Protein AF-A0A8J5TC52-F1 (afdb_monomer_lite)

pLDDT: mean 70.0, std 14.77, range [34.81, 86.19]

Radius of gyration: 17.08 Å; chains: 1; bounding box: 71×40×28 Å

Organism: Zizania palustris (NCBI:txid103762)

Secondary structure (DSSP, 8-state):
-------------EEEEEEEEEEESSEEEEEEEEEEEEEESSEEEEEESSEEEEEESSEEEEEESSEEEEEESSEEEEEE--------------

Structure (mmCIF, N/CA/C/O backbone):
data_AF-A0A8J5TC52-F1
#
_entry.id   AF-A0A8J5TC52-F1
#
loop_
_atom_site.group_PDB
_atom_site.id
_atom_site.type_symbol
_atom_site.label_atom_id
_atom_site.label_alt_id
_atom_site.label_comp_id
_atom_site.label_asym_id
_atom_site.label_entity_id
_atom_site.label_seq_id
_atom_site.pdbx_PDB_ins_code
_atom_site.Cartn_x
_atom_site.Cartn_y
_atom_site.Cartn_z
_atom_site.occupancy
_atom_site.B_iso_or_equiv
_atom_site.auth_seq_id
_atom_site.auth_comp_id
_atom_site.auth_asym_id
_atom_site.auth_atom_id
_atom_site.pdbx_PDB_model_num
ATOM 1 N N . MET A 1 1 ? 38.841 -19.847 -8.951 1.00 40.88 1 MET A N 1
ATOM 2 C CA . MET A 1 1 ? 37.380 -20.070 -8.915 1.00 40.88 1 MET A CA 1
ATOM 3 C C . MET A 1 1 ? 36.761 -18.849 -8.250 1.00 40.88 1 MET A C 1
ATOM 5 O O . MET A 1 1 ? 37.079 -18.590 -7.099 1.00 40.88 1 MET A O 1
ATOM 9 N N . LYS A 1 2 ? 36.026 -18.012 -8.992 1.00 40.66 2 LYS A N 1
ATOM 10 C CA . LYS A 1 2 ? 35.382 -16.814 -8.431 1.00 40.66 2 LYS A CA 1
ATOM 11 C C . LYS A 1 2 ? 34.206 -17.280 -7.580 1.00 40.66 2 LYS A C 1
ATOM 13 O O . LYS A 1 2 ? 33.211 -17.743 -8.126 1.00 40.66 2 LYS A O 1
ATOM 18 N N . THR A 1 3 ? 34.334 -17.192 -6.264 1.00 40.56 3 THR A N 1
ATOM 19 C CA . THR A 1 3 ? 33.192 -17.304 -5.360 1.00 40.56 3 THR A CA 1
ATOM 20 C C . THR A 1 3 ? 32.337 -16.062 -5.576 1.00 40.56 3 THR A C 1
ATOM 22 O O . THR A 1 3 ? 32.713 -14.960 -5.176 1.00 40.56 3 THR A O 1
ATOM 25 N N . LEU A 1 4 ? 31.229 -16.218 -6.295 1.00 43.50 4 LEU A N 1
ATOM 26 C CA . LEU A 1 4 ? 30.183 -15.209 -6.350 1.00 43.50 4 LEU A CA 1
ATOM 27 C C . LEU A 1 4 ? 29.552 -15.158 -4.959 1.00 43.50 4 LEU A C 1
ATOM 29 O O . LEU A 1 4 ? 28.752 -16.019 -4.603 1.00 43.50 4 LEU A O 1
ATOM 33 N N . SER A 1 5 ? 29.964 -14.186 -4.150 1.00 44.31 5 SER A N 1
ATOM 34 C CA . SER A 1 5 ? 29.241 -13.847 -2.929 1.00 44.31 5 SER A CA 1
ATOM 35 C C . SER A 1 5 ? 27.805 -13.488 -3.319 1.00 44.31 5 SER A C 1
ATOM 37 O O . SER A 1 5 ? 27.631 -12.690 -4.249 1.00 44.31 5 SER A O 1
ATOM 39 N N . PRO A 1 6 ? 26.769 -14.015 -2.646 1.00 43.09 6 PRO A N 1
ATOM 40 C CA . PRO A 1 6 ? 25.440 -13.461 -2.810 1.00 43.09 6 PRO A CA 1
ATOM 41 C C . PRO A 1 6 ? 25.523 -12.009 -2.333 1.00 43.09 6 PRO A C 1
ATOM 43 O O . PRO A 1 6 ? 25.831 -11.743 -1.172 1.00 43.09 6 PRO A O 1
ATOM 46 N N . LYS A 1 7 ? 25.318 -11.048 -3.241 1.00 44.28 7 LYS A N 1
ATOM 47 C CA . LYS A 1 7 ? 25.050 -9.661 -2.856 1.00 44.28 7 LYS A CA 1
ATOM 48 C C . LYS A 1 7 ? 23.701 -9.685 -2.143 1.00 44.28 7 LYS A C 1
ATOM 50 O O . LYS A 1 7 ? 22.659 -9.542 -2.768 1.00 44.28 7 LYS A O 1
ATOM 55 N N . SER A 1 8 ? 23.724 -9.917 -0.837 1.00 48.97 8 SER A N 1
ATOM 56 C CA . SER A 1 8 ? 22.605 -9.647 0.049 1.00 48.97 8 SER A CA 1
ATOM 57 C C . SER A 1 8 ? 22.426 -8.127 0.115 1.00 48.97 8 SER A C 1
ATOM 59 O O . SER A 1 8 ? 22.862 -7.478 1.064 1.00 48.97 8 SER A O 1
ATOM 61 N N . SER A 1 9 ? 21.850 -7.521 -0.924 1.00 47.53 9 SER A N 1
ATOM 62 C CA . SER A 1 9 ? 21.215 -6.215 -0.769 1.00 47.53 9 SER A CA 1
ATOM 63 C C . SER A 1 9 ? 19.988 -6.461 0.097 1.00 47.53 9 SER A C 1
ATOM 65 O O . SER A 1 9 ? 19.018 -7.053 -0.371 1.00 47.53 9 SER A O 1
ATOM 67 N N . ALA A 1 10 ? 20.116 -6.131 1.380 1.00 45.41 10 ALA A N 1
ATOM 68 C CA . ALA A 1 10 ? 19.151 -6.372 2.439 1.00 45.41 10 ALA A CA 1
ATOM 69 C C . ALA A 1 10 ? 17.699 -6.190 1.961 1.00 45.41 10 ALA A C 1
ATOM 71 O O . ALA A 1 10 ? 17.246 -5.077 1.711 1.00 45.41 10 ALA A O 1
ATOM 72 N N . ALA A 1 11 ? 16.978 -7.301 1.833 1.00 50.53 11 ALA A N 1
ATOM 73 C CA . ALA A 1 11 ? 15.532 -7.300 1.738 1.00 50.53 11 ALA A CA 1
ATOM 74 C C . ALA A 1 11 ? 14.988 -6.864 3.103 1.00 50.53 11 ALA A C 1
ATOM 76 O O . ALA A 1 11 ? 14.904 -7.670 4.027 1.00 50.53 11 ALA A O 1
ATOM 77 N N . ALA A 1 12 ? 14.701 -5.575 3.269 1.00 57.78 12 ALA A N 1
ATOM 78 C CA . ALA A 1 12 ? 13.979 -5.105 4.439 1.00 57.78 12 ALA A CA 1
ATOM 79 C C . ALA A 1 12 ? 12.510 -5.531 4.294 1.00 57.78 12 ALA A C 1
ATOM 81 O O . ALA A 1 12 ? 11.745 -4.841 3.628 1.00 57.78 12 ALA A O 1
ATOM 82 N N . ASP A 1 13 ? 12.128 -6.666 4.891 1.00 62.47 13 ASP A N 1
ATOM 83 C CA . ASP A 1 13 ? 10.717 -6.974 5.169 1.00 62.47 13 ASP A CA 1
ATOM 84 C C . ASP A 1 13 ? 10.238 -5.982 6.237 1.00 62.47 13 ASP A C 1
ATOM 86 O O . ASP A 1 13 ? 10.369 -6.211 7.442 1.00 62.47 13 ASP A O 1
ATOM 90 N N . LEU A 1 14 ? 9.788 -4.806 5.798 1.00 66.69 14 LEU A N 1
ATOM 91 C CA . LEU A 1 14 ? 9.198 -3.827 6.698 1.00 66.69 14 LEU A CA 1
ATOM 92 C C . LEU A 1 14 ? 7.763 -4.260 7.000 1.00 66.69 14 LEU A C 1
ATOM 94 O O . LEU A 1 14 ? 6.880 -4.135 6.152 1.00 66.69 14 LEU A O 1
ATOM 98 N N . ARG A 1 15 ? 7.537 -4.716 8.236 1.00 69.94 15 ARG A N 1
ATOM 99 C CA . ARG A 1 15 ? 6.207 -4.935 8.816 1.00 69.94 15 ARG A CA 1
ATOM 100 C C . ARG A 1 15 ? 5.863 -3.762 9.725 1.00 69.94 15 ARG A C 1
ATOM 102 O O . ARG A 1 15 ? 6.144 -3.791 10.921 1.00 69.94 15 ARG A O 1
ATOM 109 N N . ALA A 1 16 ? 5.305 -2.708 9.137 1.00 64.88 16 ALA A N 1
ATOM 110 C CA . ALA A 1 16 ? 4.871 -1.529 9.877 1.00 64.88 16 ALA A CA 1
ATOM 111 C C . ALA A 1 16 ? 3.389 -1.652 10.249 1.00 64.88 16 ALA A C 1
ATOM 113 O O . ALA A 1 16 ? 2.527 -1.788 9.378 1.00 64.88 16 ALA A O 1
ATOM 114 N N . THR A 1 17 ? 3.106 -1.583 11.550 1.00 63.84 17 THR A N 1
ATOM 115 C CA . THR A 1 17 ? 1.752 -1.491 12.104 1.00 63.84 17 THR A CA 1
ATOM 116 C C . THR A 1 17 ? 1.605 -0.141 12.809 1.00 63.84 17 THR A C 1
ATOM 118 O O . THR A 1 17 ? 2.183 0.046 13.879 1.00 63.84 17 THR A O 1
ATOM 121 N N . GLY A 1 18 ? 0.863 0.802 12.216 1.00 64.19 18 GLY A N 1
ATOM 122 C CA . GLY A 1 18 ? 0.514 2.082 12.854 1.00 64.19 18 GLY A CA 1
ATOM 123 C C . GLY A 1 18 ? 1.507 3.238 12.664 1.00 64.19 18 GLY A C 1
ATOM 124 O O . GLY A 1 18 ? 1.874 3.899 13.633 1.00 64.19 18 GLY A O 1
ATOM 125 N N . THR A 1 19 ? 1.933 3.525 11.433 1.00 63.25 19 THR A N 1
ATOM 126 C CA . THR A 1 19 ? 2.887 4.616 11.140 1.00 63.25 19 THR A CA 1
ATOM 127 C C . THR A 1 19 ? 2.232 5.774 10.395 1.00 63.25 19 THR A C 1
ATOM 129 O O . THR A 1 19 ? 1.537 5.539 9.419 1.00 63.25 19 THR A O 1
ATOM 132 N N . VAL A 1 20 ? 2.508 7.029 10.769 1.00 76.38 20 VAL A N 1
ATOM 133 C CA . VAL A 1 20 ? 2.019 8.200 10.006 1.00 76.38 20 VAL A CA 1
ATOM 134 C C . VAL A 1 20 ? 2.656 8.254 8.611 1.00 76.38 20 VAL A C 1
ATOM 136 O O . VAL A 1 20 ? 1.961 8.515 7.635 1.00 76.38 20 VAL A O 1
ATOM 139 N N . ALA A 1 21 ? 3.951 7.936 8.509 1.00 80.25 21 ALA A N 1
ATOM 140 C CA . ALA A 1 21 ? 4.679 7.865 7.247 1.00 80.25 21 ALA A CA 1
ATOM 141 C C . ALA A 1 21 ? 5.738 6.751 7.271 1.00 80.25 21 ALA A C 1
ATOM 143 O O . ALA A 1 21 ? 6.386 6.536 8.299 1.00 80.25 21 ALA A O 1
ATOM 144 N N . ALA A 1 22 ? 5.939 6.070 6.141 1.00 80.69 22 ALA A N 1
ATOM 145 C CA . ALA A 1 22 ? 6.991 5.068 5.963 1.00 80.69 22 ALA A CA 1
ATOM 146 C C . ALA A 1 22 ? 7.719 5.246 4.621 1.00 80.69 22 ALA A C 1
ATOM 148 O O . ALA A 1 22 ? 7.080 5.409 3.581 1.00 80.69 22 ALA A O 1
ATOM 149 N N . THR A 1 23 ? 9.055 5.156 4.639 1.00 83.25 23 THR A N 1
ATOM 150 C CA . THR A 1 23 ? 9.897 5.260 3.436 1.00 83.25 23 THR A CA 1
ATOM 151 C C . THR A 1 23 ? 10.8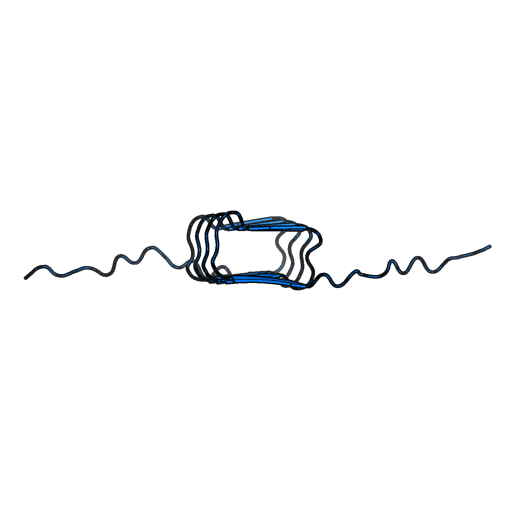45 4.073 3.334 1.00 83.25 23 THR A C 1
ATOM 153 O O . THR A 1 23 ? 11.650 3.836 4.234 1.00 83.25 23 THR A O 1
ATOM 156 N N . ILE A 1 24 ? 10.790 3.358 2.210 1.00 79.69 24 ILE A N 1
ATOM 157 C CA . ILE A 1 24 ? 11.687 2.247 1.883 1.00 79.69 24 ILE A CA 1
ATOM 158 C C . ILE A 1 24 ? 12.459 2.601 0.619 1.00 79.69 24 ILE A C 1
ATOM 160 O O . ILE A 1 24 ? 11.883 2.855 -0.438 1.00 79.69 24 ILE A O 1
ATOM 164 N N . VAL A 1 25 ? 13.786 2.602 0.720 1.00 74.94 25 VAL A N 1
ATOM 165 C CA . VAL A 1 25 ? 14.652 2.976 -0.405 1.00 74.94 25 VAL A CA 1
ATOM 166 C C . VAL A 1 25 ? 14.999 1.759 -1.267 1.00 74.94 25 VAL A C 1
ATOM 168 O O . VAL A 1 25 ? 15.099 1.907 -2.478 1.00 74.94 25 VAL A O 1
ATOM 171 N N . HIS A 1 26 ? 15.135 0.569 -0.670 1.00 73.75 26 HIS A N 1
ATOM 172 C CA . HIS A 1 26 ? 15.342 -0.713 -1.356 1.00 73.75 26 HIS A CA 1
ATOM 173 C C . HIS A 1 26 ? 14.728 -1.851 -0.528 1.00 73.75 26 HIS A C 1
ATOM 175 O O . HIS A 1 26 ? 15.091 -2.020 0.636 1.00 73.75 26 HIS A O 1
ATOM 181 N N . GLY A 1 27 ? 13.836 -2.648 -1.113 1.00 70.06 27 GLY A N 1
ATOM 182 C CA . GLY A 1 27 ? 13.280 -3.836 -0.459 1.00 70.06 27 GLY A CA 1
ATOM 183 C C . GLY A 1 27 ? 12.688 -4.806 -1.471 1.00 70.06 27 GLY A C 1
ATOM 184 O O . GLY A 1 27 ? 12.174 -4.385 -2.495 1.00 70.06 27 GLY A O 1
ATOM 185 N N . THR A 1 28 ? 12.766 -6.114 -1.233 1.00 77.88 28 THR A N 1
ATOM 186 C CA . THR A 1 28 ? 12.104 -7.079 -2.128 1.00 77.88 28 THR A CA 1
ATOM 187 C C . THR A 1 28 ? 10.596 -7.093 -1.903 1.00 77.88 28 THR A C 1
ATOM 189 O O . THR A 1 28 ? 9.857 -7.186 -2.871 1.00 77.88 28 THR A O 1
ATOM 192 N N . ALA A 1 29 ? 10.152 -6.941 -0.655 1.00 81.19 29 ALA A N 1
ATOM 193 C CA . ALA A 1 29 ? 8.746 -6.920 -0.277 1.00 81.19 29 ALA A CA 1
ATOM 194 C C . ALA A 1 29 ? 8.504 -5.891 0.835 1.00 81.19 29 ALA A C 1
ATOM 196 O O . ALA A 1 29 ? 9.351 -5.719 1.713 1.00 81.19 29 ALA A O 1
ATOM 197 N N . ALA A 1 30 ? 7.350 -5.227 0.812 1.00 82.00 30 ALA A N 1
ATOM 198 C CA . ALA A 1 30 ? 6.923 -4.303 1.860 1.00 82.00 30 ALA A CA 1
ATOM 199 C C . ALA A 1 30 ? 5.430 -4.459 2.156 1.00 82.00 30 ALA A C 1
ATOM 201 O O . ALA A 1 30 ? 4.618 -4.465 1.229 1.00 82.00 30 ALA A O 1
ATOM 202 N N . THR A 1 31 ? 5.062 -4.536 3.441 1.00 84.44 31 THR A N 1
ATOM 203 C CA . THR A 1 31 ? 3.656 -4.567 3.869 1.00 84.44 31 THR A CA 1
ATOM 204 C C . THR A 1 31 ? 3.391 -3.490 4.912 1.00 84.44 31 THR A C 1
ATOM 206 O O . THR A 1 31 ? 3.948 -3.514 6.010 1.00 84.44 31 THR A O 1
ATOM 209 N N . ILE A 1 32 ? 2.499 -2.557 4.583 1.00 79.44 32 ILE A N 1
ATOM 210 C CA . ILE A 1 32 ? 2.079 -1.488 5.492 1.00 79.44 32 ILE A CA 1
ATOM 211 C C . ILE A 1 32 ? 0.614 -1.699 5.853 1.00 79.44 32 ILE A C 1
ATOM 213 O O . ILE A 1 32 ? -0.282 -1.667 5.002 1.00 79.44 32 ILE A O 1
ATOM 217 N N . VAL A 1 33 ? 0.382 -1.912 7.147 1.00 74.00 33 VAL A N 1
ATOM 218 C CA . VAL A 1 33 ? -0.943 -2.129 7.720 1.00 74.00 33 VAL A CA 1
ATOM 219 C C . VAL A 1 33 ? -1.235 -0.923 8.610 1.00 74.00 33 VAL A C 1
ATOM 221 O O . VAL A 1 33 ? -0.758 -0.841 9.741 1.00 74.00 33 VAL A O 1
ATOM 224 N N . HIS A 1 34 ? -1.996 0.025 8.055 1.00 71.75 34 HIS A N 1
ATOM 225 C CA . HIS A 1 34 ? -2.338 1.339 8.617 1.00 71.75 34 HIS A CA 1
ATOM 226 C C . HIS A 1 34 ? -1.209 2.382 8.569 1.00 71.75 34 HIS A C 1
ATOM 228 O O . HIS A 1 34 ? -0.253 2.332 9.348 1.00 71.75 34 HIS A O 1
ATOM 234 N N . GLY A 1 35 ? -1.378 3.378 7.694 1.00 70.75 35 GLY A N 1
ATOM 235 C CA . GLY A 1 35 ? -0.582 4.602 7.716 1.00 70.75 35 GLY A CA 1
ATOM 236 C C . GLY A 1 35 ? -1.088 5.692 6.783 1.00 70.75 35 GLY A C 1
ATOM 237 O O . GLY A 1 35 ? -1.799 5.400 5.834 1.00 70.75 35 GLY A O 1
ATOM 238 N N . THR A 1 36 ? -0.755 6.954 7.045 1.00 80.12 36 THR A N 1
ATOM 239 C CA . THR A 1 36 ? -1.249 8.072 6.223 1.00 80.12 36 THR A CA 1
ATOM 240 C C . THR A 1 36 ? -0.541 8.113 4.873 1.00 80.12 36 THR A C 1
ATOM 242 O O . THR A 1 36 ? -1.196 8.267 3.843 1.00 80.12 36 THR A O 1
ATOM 245 N N . GLU A 1 37 ? 0.782 7.925 4.870 1.00 83.44 37 GLU A N 1
ATOM 246 C CA . GLU A 1 37 ? 1.617 8.021 3.671 1.00 83.44 37 GLU A CA 1
ATOM 247 C C . GLU A 1 37 ? 2.672 6.907 3.592 1.00 83.44 37 GLU A C 1
ATOM 249 O O . GLU A 1 37 ? 3.294 6.532 4.589 1.00 83.44 37 GLU A O 1
ATOM 254 N N . ALA A 1 38 ? 2.923 6.396 2.387 1.00 83.50 38 ALA A N 1
ATOM 255 C CA . ALA A 1 38 ? 3.967 5.405 2.138 1.00 83.50 38 ALA A CA 1
ATOM 256 C C . ALA A 1 38 ? 4.743 5.699 0.851 1.00 83.50 38 ALA A C 1
ATOM 258 O O . ALA A 1 38 ? 4.144 5.963 -0.190 1.00 83.50 38 ALA A O 1
ATOM 259 N N . THR A 1 39 ? 6.074 5.597 0.903 1.00 85.50 39 THR A N 1
ATOM 260 C CA . THR A 1 39 ? 6.950 5.727 -0.271 1.00 85.50 39 THR A CA 1
ATOM 261 C C . THR A 1 39 ? 7.892 4.533 -0.405 1.00 85.50 39 THR A C 1
ATOM 263 O O . THR A 1 39 ? 8.646 4.221 0.516 1.00 85.50 39 THR A O 1
ATOM 266 N N . ILE A 1 40 ? 7.901 3.893 -1.576 1.00 82.69 40 ILE A N 1
ATOM 267 C CA . ILE A 1 40 ? 8.836 2.820 -1.939 1.00 82.69 40 ILE A CA 1
ATOM 268 C C . ILE A 1 40 ? 9.591 3.241 -3.198 1.00 82.69 40 ILE A C 1
ATOM 270 O O . ILE A 1 40 ? 9.002 3.419 -4.260 1.00 82.69 40 ILE A O 1
ATOM 274 N N . VAL A 1 41 ? 10.906 3.419 -3.099 1.00 78.50 41 VAL A N 1
ATOM 275 C CA . VAL A 1 41 ? 11.705 3.931 -4.225 1.00 78.50 41 VAL A CA 1
ATOM 276 C C . VAL A 1 41 ? 12.129 2.798 -5.165 1.00 78.50 41 VAL A C 1
ATOM 278 O O . VAL A 1 41 ? 12.082 2.970 -6.379 1.00 78.50 41 VAL A O 1
ATOM 281 N N . HIS A 1 42 ? 12.442 1.615 -4.626 1.00 74.38 42 HIS A N 1
ATOM 282 C CA . HIS A 1 42 ? 12.758 0.418 -5.407 1.00 74.38 42 HIS A CA 1
ATOM 283 C C . HIS A 1 42 ? 12.317 -0.855 -4.674 1.00 74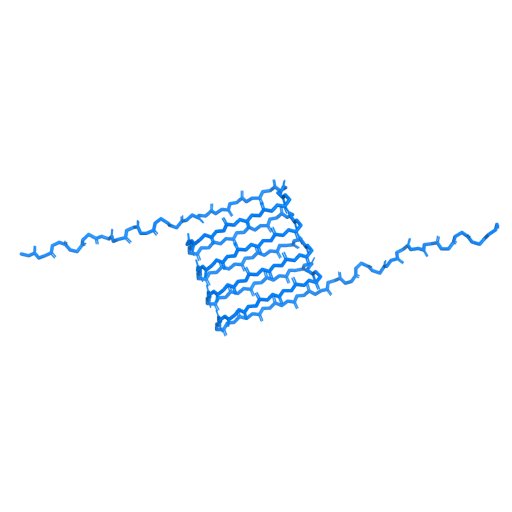.38 42 HIS A C 1
ATOM 285 O O . HIS A 1 42 ? 12.837 -1.153 -3.594 1.00 74.38 42 HIS A O 1
ATOM 291 N N . GLY A 1 43 ? 11.411 -1.637 -5.269 1.00 71.31 43 GLY A N 1
ATOM 292 C CA . GLY A 1 43 ? 11.094 -2.961 -4.740 1.00 71.31 43 GLY A CA 1
ATOM 293 C C . GLY A 1 43 ? 10.350 -3.897 -5.676 1.00 71.31 43 GLY A C 1
ATOM 294 O O . GLY A 1 43 ? 9.829 -3.467 -6.689 1.00 71.31 43 GLY A O 1
ATOM 295 N N . MET A 1 44 ? 10.351 -5.198 -5.388 1.00 79.44 44 MET A N 1
ATOM 296 C CA . MET A 1 44 ? 9.682 -6.174 -6.257 1.00 79.44 44 MET A CA 1
ATOM 297 C C . MET A 1 44 ? 8.178 -6.187 -5.983 1.00 79.44 44 MET A C 1
ATOM 299 O O . MET A 1 44 ? 7.404 -6.043 -6.920 1.00 79.44 44 MET A O 1
ATOM 303 N N . GLU A 1 45 ? 7.780 -6.249 -4.714 1.00 83.56 45 GLU A N 1
ATOM 304 C CA . GLU A 1 45 ? 6.381 -6.363 -4.297 1.00 83.56 45 GLU A CA 1
ATOM 305 C C . GLU A 1 45 ? 6.035 -5.356 -3.188 1.00 83.56 45 GLU A C 1
ATOM 307 O O . GLU A 1 45 ? 6.813 -5.133 -2.255 1.00 83.56 45 GLU A O 1
ATOM 312 N N . ALA A 1 46 ? 4.846 -4.756 -3.258 1.00 82.88 46 ALA A N 1
ATOM 313 C CA . ALA A 1 46 ? 4.347 -3.833 -2.241 1.00 82.88 46 ALA A CA 1
ATOM 314 C C . ALA A 1 46 ? 2.855 -4.034 -1.952 1.00 82.88 46 ALA A C 1
ATOM 316 O O . ALA A 1 46 ? 2.041 -4.086 -2.873 1.00 82.88 46 ALA A O 1
ATOM 317 N N . THR A 1 47 ? 2.484 -4.075 -0.669 1.00 85.06 47 THR A N 1
ATOM 318 C CA . THR A 1 47 ? 1.082 -4.127 -0.225 1.00 85.06 47 THR A CA 1
ATOM 319 C C . THR A 1 47 ? 0.782 -3.044 0.809 1.00 85.06 47 THR A C 1
ATOM 321 O O . THR A 1 47 ? 1.457 -2.940 1.836 1.00 85.06 47 THR A O 1
ATOM 324 N N . ILE A 1 48 ? -0.268 -2.255 0.565 1.00 81.75 48 ILE A N 1
ATOM 325 C CA . ILE A 1 48 ? -0.762 -1.218 1.481 1.00 81.75 48 ILE A CA 1
ATOM 326 C C . ILE A 1 48 ? -2.246 -1.460 1.741 1.00 81.75 48 ILE A C 1
ATOM 328 O O . ILE A 1 48 ? -3.076 -1.369 0.836 1.00 81.75 48 ILE A O 1
ATOM 332 N N . VAL A 1 49 ? -2.596 -1.773 2.989 1.00 80.19 49 VAL A N 1
ATOM 333 C CA . VAL A 1 49 ? -3.955 -2.242 3.307 1.00 80.19 49 VAL A CA 1
ATOM 334 C C . VAL A 1 49 ? -4.891 -1.092 3.695 1.00 80.19 49 VAL A C 1
ATOM 336 O O . VAL A 1 49 ? -6.074 -1.166 3.382 1.00 80.19 49 VAL A O 1
ATOM 339 N N . HIS A 1 50 ? -4.382 -0.012 4.299 1.00 75.12 50 HIS A N 1
ATOM 340 C CA . HIS A 1 50 ? -5.167 1.165 4.708 1.00 75.12 50 HIS A CA 1
ATOM 341 C C . HIS A 1 50 ? -4.282 2.414 4.772 1.00 75.12 50 HIS A C 1
ATOM 343 O O . HIS A 1 50 ? -3.403 2.476 5.637 1.00 75.12 50 HIS A O 1
ATOM 349 N N . GLY A 1 51 ? -4.520 3.400 3.902 1.00 70.56 51 GLY A N 1
ATOM 350 C CA . GLY A 1 51 ? -3.796 4.667 3.967 1.00 70.56 51 GLY A CA 1
ATOM 351 C C . GLY A 1 51 ? -4.304 5.760 3.045 1.00 70.56 51 GLY A C 1
ATOM 352 O O . GLY A 1 51 ? -5.093 5.503 2.151 1.00 70.56 51 GLY A O 1
ATOM 353 N N . THR A 1 52 ? -3.873 7.000 3.255 1.00 80.00 52 THR A N 1
ATOM 354 C CA . THR A 1 52 ? -4.360 8.128 2.451 1.00 80.00 52 THR A CA 1
ATOM 355 C C . THR A 1 52 ? -3.626 8.187 1.115 1.00 80.00 52 THR A C 1
ATOM 357 O O . THR A 1 52 ? -4.276 8.232 0.069 1.00 80.00 52 THR A O 1
ATOM 360 N N . ALA A 1 53 ? -2.291 8.114 1.123 1.00 83.50 53 ALA A N 1
ATOM 361 C CA . ALA A 1 53 ? -1.471 8.238 -0.079 1.00 83.50 53 ALA A CA 1
ATOM 362 C C . ALA A 1 53 ? -0.325 7.215 -0.151 1.00 83.50 53 ALA A C 1
ATOM 364 O O . ALA A 1 53 ? 0.310 6.880 0.850 1.00 83.50 53 ALA A O 1
ATOM 365 N N . ALA A 1 54 ? -0.019 6.752 -1.363 1.00 83.19 54 ALA A N 1
ATOM 366 C CA . ALA A 1 54 ? 1.089 5.840 -1.630 1.00 83.19 54 ALA A CA 1
ATOM 367 C C . ALA A 1 54 ? 1.866 6.218 -2.898 1.00 83.19 54 ALA A C 1
ATOM 369 O O . ALA A 1 54 ? 1.269 6.539 -3.926 1.00 83.19 54 ALA A O 1
ATOM 370 N N . THR A 1 55 ? 3.195 6.114 -2.847 1.00 86.19 55 THR A N 1
ATOM 371 C CA . THR A 1 55 ? 4.082 6.310 -4.002 1.00 86.19 55 THR A CA 1
ATOM 372 C C . THR A 1 55 ? 5.047 5.141 -4.159 1.00 86.19 55 THR A C 1
ATOM 374 O O . THR A 1 55 ? 5.758 4.786 -3.220 1.00 86.19 55 THR A O 1
ATOM 377 N N . ILE A 1 56 ? 5.118 4.571 -5.362 1.00 82.88 56 ILE A N 1
ATOM 378 C CA . ILE A 1 56 ? 6.101 3.550 -5.739 1.00 82.88 56 ILE A CA 1
ATOM 379 C C . ILE A 1 56 ? 6.859 4.039 -6.972 1.00 82.88 56 ILE A C 1
ATOM 381 O O . ILE A 1 56 ? 6.277 4.242 -8.035 1.00 82.88 56 ILE A O 1
ATOM 385 N N . VAL A 1 57 ? 8.166 4.259 -6.850 1.00 81.31 57 VAL A N 1
ATOM 386 C CA . VAL A 1 57 ? 8.957 4.843 -7.944 1.00 81.31 57 VAL A CA 1
ATOM 387 C C . VAL A 1 57 ? 9.411 3.760 -8.929 1.00 81.31 57 VAL A C 1
ATOM 389 O O . VAL A 1 57 ? 9.375 3.990 -10.136 1.00 81.31 57 VAL A O 1
ATOM 392 N N . HIS A 1 58 ? 9.733 2.556 -8.443 1.00 76.62 58 HIS A N 1
ATOM 393 C CA . HIS A 1 58 ? 10.087 1.403 -9.275 1.00 76.62 58 HIS A CA 1
ATOM 394 C C . HIS A 1 58 ? 9.691 0.075 -8.618 1.00 76.62 58 HIS A C 1
ATOM 396 O O . HIS A 1 58 ? 10.175 -0.224 -7.522 1.00 76.62 58 HIS A O 1
ATOM 402 N N . GLY A 1 59 ? 8.893 -0.754 -9.303 1.00 72.44 59 GLY A N 1
ATOM 403 C CA . GLY A 1 59 ? 8.659 -2.125 -8.853 1.00 72.44 59 GLY A CA 1
ATOM 404 C C . GLY A 1 59 ? 7.937 -3.081 -9.792 1.00 72.44 59 GLY A C 1
ATOM 405 O O . GLY A 1 59 ? 7.533 -2.696 -10.880 1.00 72.44 59 GLY A O 1
ATOM 406 N N . MET A 1 60 ? 7.833 -4.357 -9.414 1.00 81.81 60 MET A N 1
ATOM 407 C CA . MET A 1 60 ? 7.195 -5.377 -10.258 1.00 81.81 60 MET A CA 1
ATOM 408 C C . MET A 1 60 ? 5.685 -5.418 -10.004 1.00 81.81 60 MET A C 1
ATOM 410 O O . MET A 1 60 ? 4.900 -5.311 -10.947 1.00 81.81 60 MET A O 1
ATOM 414 N N . GLU A 1 61 ? 5.278 -5.483 -8.739 1.00 84.00 61 GLU A N 1
ATOM 415 C CA . GLU A 1 61 ? 3.879 -5.623 -8.342 1.00 84.00 61 GLU A CA 1
ATOM 416 C C . GLU A 1 61 ? 3.519 -4.714 -7.160 1.00 84.00 61 GLU A C 1
ATOM 418 O O . GLU A 1 61 ? 4.293 -4.542 -6.214 1.00 84.00 61 GLU A O 1
ATOM 423 N N . ALA A 1 62 ? 2.317 -4.138 -7.204 1.00 82.75 62 ALA A N 1
ATOM 424 C CA . ALA A 1 62 ? 1.790 -3.282 -6.148 1.00 82.75 62 ALA A CA 1
ATOM 425 C C . ALA A 1 62 ? 0.285 -3.483 -5.934 1.00 82.75 62 ALA A C 1
ATOM 427 O O . ALA A 1 62 ? -0.486 -3.476 -6.895 1.00 82.75 62 ALA A O 1
ATOM 428 N N . THR A 1 63 ? -0.131 -3.585 -4.669 1.00 85.44 63 THR A N 1
ATOM 429 C CA . THR A 1 63 ? -1.542 -3.672 -4.263 1.00 85.44 63 THR A CA 1
ATOM 430 C C . THR A 1 63 ? -1.878 -2.639 -3.189 1.00 85.44 63 THR A C 1
ATOM 432 O O . THR A 1 63 ? -1.204 -2.554 -2.160 1.00 85.44 63 THR A O 1
ATOM 435 N N . ILE A 1 64 ? -2.950 -1.873 -3.403 1.00 81.62 64 ILE A N 1
ATOM 436 C CA . ILE A 1 64 ? -3.465 -0.871 -2.457 1.00 81.62 64 ILE A CA 1
ATOM 437 C C . ILE A 1 64 ? -4.957 -1.124 -2.232 1.00 81.62 64 ILE A C 1
ATOM 439 O O . ILE A 1 64 ? -5.708 -1.163 -3.204 1.00 81.62 64 ILE A O 1
ATOM 443 N N . VAL A 1 65 ? -5.388 -1.309 -0.976 1.00 78.12 65 VAL A N 1
ATOM 444 C CA . VAL A 1 65 ? -6.742 -1.831 -0.675 1.00 78.12 65 VAL A CA 1
ATOM 445 C C . VAL A 1 65 ? -7.733 -0.778 -0.146 1.00 78.12 65 VAL A C 1
ATOM 447 O O . VAL A 1 65 ? -8.928 -0.947 -0.341 1.00 78.12 65 VAL A O 1
ATOM 450 N N . HIS A 1 66 ? -7.290 0.327 0.4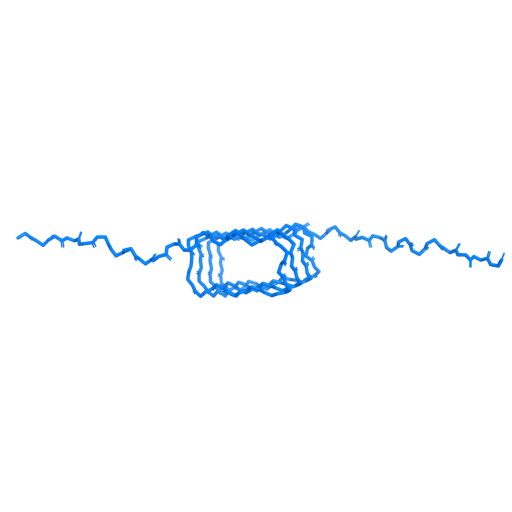58 1.00 72.06 66 HIS A N 1
ATOM 451 C CA . HIS A 1 66 ? -8.172 1.424 0.915 1.00 72.06 66 HIS A CA 1
ATOM 452 C C . HIS A 1 66 ? -7.450 2.777 0.813 1.00 72.06 66 HIS A C 1
ATOM 454 O O . HIS A 1 66 ? -7.352 3.525 1.782 1.00 72.06 66 HIS A O 1
ATOM 460 N N . GLY A 1 67 ? -6.839 3.023 -0.348 1.00 66.38 67 GLY A N 1
ATOM 461 C CA . GLY A 1 67 ? -6.062 4.227 -0.652 1.00 66.38 67 GLY A CA 1
ATOM 462 C C . GLY A 1 67 ? -6.918 5.350 -1.228 1.00 66.38 67 GLY A C 1
ATOM 463 O O . GLY A 1 67 ? -7.700 5.066 -2.128 1.00 66.38 67 GLY A O 1
ATOM 464 N N . THR A 1 68 ? -6.736 6.613 -0.820 1.00 75.69 68 THR A N 1
ATOM 465 C CA . THR A 1 68 ? -7.348 7.739 -1.569 1.00 75.69 68 THR A CA 1
ATOM 466 C C . THR A 1 68 ? -6.534 8.120 -2.808 1.00 75.69 68 THR A C 1
ATOM 468 O O . THR A 1 68 ? -7.104 8.507 -3.824 1.00 75.69 68 THR A O 1
AT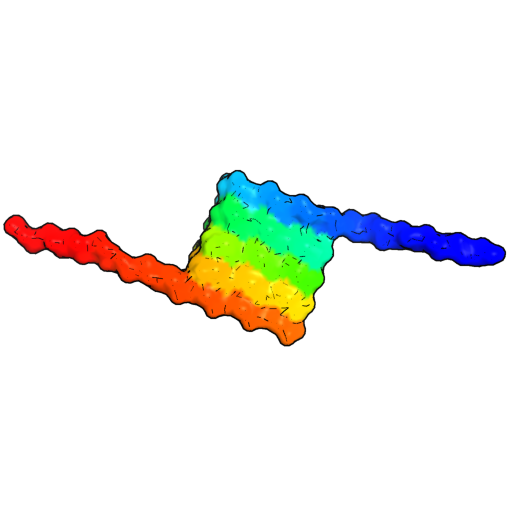OM 471 N N . ALA A 1 69 ? -5.206 7.969 -2.758 1.00 79.12 69 ALA A N 1
ATOM 472 C CA . ALA A 1 69 ? -4.306 8.310 -3.856 1.00 79.12 69 ALA A CA 1
ATOM 473 C C . ALA A 1 69 ? -3.139 7.318 -3.975 1.00 79.12 69 ALA A C 1
ATOM 475 O O . ALA A 1 69 ? -2.535 6.920 -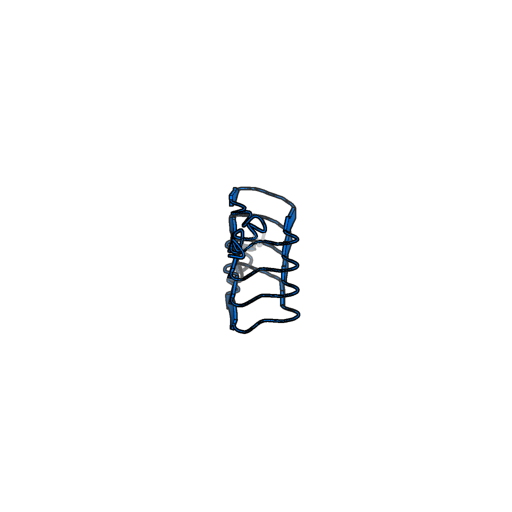2.977 1.00 79.12 69 ALA A O 1
ATOM 476 N N . ALA A 1 70 ? -2.791 6.951 -5.210 1.00 79.12 70 ALA A N 1
ATOM 477 C CA . ALA A 1 70 ? -1.664 6.078 -5.514 1.00 79.12 70 ALA A CA 1
ATOM 478 C C . ALA A 1 70 ? -0.912 6.560 -6.755 1.00 79.12 70 ALA A C 1
ATOM 480 O O . ALA A 1 70 ? -1.528 6.876 -7.770 1.00 79.12 70 ALA A O 1
ATOM 481 N N . THR A 1 71 ? 0.418 6.574 -6.690 1.00 83.25 71 THR A N 1
ATOM 482 C CA . THR A 1 71 ? 1.278 6.853 -7.846 1.00 83.25 71 THR A CA 1
ATOM 483 C C . THR A 1 71 ? 2.297 5.740 -8.018 1.00 83.25 71 THR A C 1
ATOM 485 O O . THR A 1 71 ? 3.024 5.414 -7.081 1.00 83.25 71 THR A O 1
ATOM 488 N N . ILE A 1 72 ? 2.377 5.181 -9.226 1.00 81.75 72 ILE A N 1
ATOM 489 C CA . ILE A 1 72 ? 3.413 4.220 -9.609 1.00 81.75 72 ILE A CA 1
ATOM 490 C C . ILE A 1 72 ? 4.139 4.791 -10.818 1.00 81.75 72 ILE A C 1
ATOM 492 O O . ILE A 1 72 ? 3.544 4.954 -11.879 1.00 81.75 72 ILE A O 1
ATOM 496 N N . VAL A 1 73 ? 5.410 5.144 -10.640 1.00 81.88 73 VAL A N 1
ATOM 497 C CA . VAL A 1 73 ? 6.190 5.827 -11.681 1.00 81.88 73 VAL A CA 1
ATOM 498 C C . VAL A 1 73 ? 6.724 4.810 -12.694 1.00 81.88 73 VAL A C 1
ATOM 500 O O . VAL A 1 73 ? 6.756 5.108 -13.882 1.00 81.88 73 VAL A O 1
ATOM 503 N N . HIS A 1 74 ? 7.071 3.592 -12.260 1.00 76.56 74 HIS A N 1
ATOM 504 C CA . HIS A 1 74 ? 7.480 2.495 -13.141 1.00 76.56 74 HIS A CA 1
ATOM 505 C C . HIS A 1 74 ? 7.157 1.131 -12.518 1.00 76.56 74 HIS A C 1
ATOM 507 O O . HIS A 1 74 ? 7.725 0.777 -11.484 1.00 76.56 74 HIS A O 1
ATOM 513 N N . GLY A 1 75 ? 6.313 0.328 -13.170 1.00 72.69 75 GLY A N 1
ATOM 514 C CA . GLY A 1 75 ? 6.142 -1.066 -12.778 1.00 72.69 75 GLY A CA 1
ATOM 515 C C . GLY A 1 75 ? 5.352 -1.927 -13.749 1.00 72.69 75 GLY A C 1
ATOM 516 O O . GLY A 1 75 ? 4.770 -1.415 -14.702 1.00 72.69 75 GLY A O 1
ATOM 517 N N . THR A 1 76 ? 5.396 -3.244 -13.540 1.00 82.75 76 THR A N 1
ATOM 518 C CA . THR A 1 76 ? 4.778 -4.218 -14.455 1.00 82.75 76 THR A CA 1
ATOM 519 C C . THR A 1 76 ? 3.320 -4.520 -14.125 1.00 82.75 76 THR A C 1
ATOM 521 O O . THR A 1 76 ? 2.551 -4.795 -15.043 1.00 82.75 76 THR A O 1
ATOM 524 N N . ALA A 1 77 ? 2.919 -4.439 -12.853 1.00 83.25 77 ALA A N 1
ATOM 525 C CA . ALA A 1 77 ? 1.549 -4.685 -12.417 1.00 83.25 77 ALA A CA 1
ATOM 526 C C . ALA A 1 77 ? 1.155 -3.798 -11.225 1.00 83.25 77 ALA A C 1
ATOM 528 O O . ALA A 1 77 ? 1.937 -3.579 -10.298 1.00 83.25 77 ALA A O 1
ATOM 529 N N . ALA A 1 78 ? -0.083 -3.302 -11.252 1.00 80.06 78 ALA A N 1
ATOM 530 C CA . ALA A 1 78 ? -0.648 -2.443 -10.222 1.00 80.06 78 ALA A CA 1
ATOM 531 C C . ALA A 1 78 ? -2.144 -2.711 -10.040 1.00 80.06 78 ALA A C 1
ATOM 533 O O . ALA A 1 78 ? -2.890 -2.741 -11.019 1.00 80.06 78 ALA A O 1
ATOM 534 N N . ALA A 1 79 ? -2.583 -2.840 -8.790 1.00 82.88 79 ALA A N 1
ATOM 535 C CA . ALA A 1 79 ? -3.988 -2.919 -8.421 1.00 82.88 79 ALA A CA 1
ATOM 536 C C . ALA A 1 79 ? -4.301 -1.895 -7.321 1.00 82.88 79 ALA A C 1
ATOM 538 O O . ALA A 1 79 ? -3.681 -1.894 -6.256 1.00 82.88 79 ALA A O 1
ATOM 539 N N . MET A 1 80 ? -5.280 -1.028 -7.579 1.00 79.31 80 MET A N 1
ATOM 540 C CA . MET A 1 80 ? -5.820 -0.090 -6.597 1.00 79.31 80 MET A CA 1
ATOM 541 C C . MET A 1 80 ? -7.304 -0.377 -6.421 1.00 79.31 80 MET A C 1
ATOM 543 O O . MET A 1 80 ? -8.077 -0.308 -7.375 1.00 79.31 80 MET A O 1
ATOM 547 N N . VAL A 1 81 ? -7.690 -0.692 -5.192 1.00 79.56 81 VAL A N 1
ATOM 548 C CA . VAL A 1 81 ? -9.080 -0.774 -4.766 1.00 79.56 81 VAL A CA 1
ATOM 549 C C . VAL A 1 81 ? -9.323 0.415 -3.846 1.00 79.56 81 VAL A C 1
ATOM 551 O O . VAL A 1 81 ? -8.647 0.57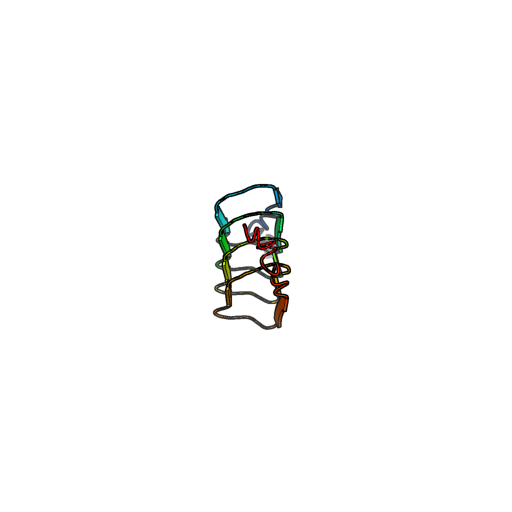8 -2.831 1.00 79.56 81 VAL A O 1
ATOM 554 N N . VAL A 1 82 ? -10.253 1.282 -4.241 1.00 71.19 82 VAL A N 1
ATOM 555 C CA . VAL A 1 82 ? -10.732 2.388 -3.410 1.00 71.19 82 VAL A CA 1
ATOM 556 C C . VAL A 1 82 ? -12.077 1.957 -2.862 1.00 71.19 82 VAL A C 1
ATOM 558 O O . VAL A 1 82 ? -13.061 1.930 -3.599 1.00 71.19 82 VAL A O 1
ATOM 561 N N . LEU A 1 83 ? -12.125 1.579 -1.586 1.00 66.56 83 LEU A N 1
ATOM 562 C CA . LEU A 1 83 ? -13.402 1.547 -0.888 1.00 66.56 83 LEU A CA 1
ATOM 563 C C . LEU A 1 83 ? -13.640 2.967 -0.396 1.00 66.56 83 LEU A C 1
ATOM 565 O O . LEU A 1 83 ? -13.006 3.422 0.554 1.00 66.56 83 LEU A O 1
ATOM 569 N N . GLU A 1 84 ? -14.489 3.695 -1.113 1.00 58.00 84 GLU A N 1
ATOM 570 C CA . GLU A 1 84 ? -14.997 4.969 -0.630 1.00 58.00 84 GLU A CA 1
ATOM 571 C C . GLU A 1 84 ? -15.730 4.662 0.683 1.00 58.00 84 GLU A C 1
ATOM 573 O O . GLU A 1 84 ? -16.747 3.960 0.686 1.00 58.00 84 GLU A O 1
ATOM 578 N N . GLU A 1 85 ? -15.191 5.118 1.819 1.00 58.66 85 GLU A N 1
ATOM 579 C CA . GLU A 1 85 ? -16.021 5.241 3.009 1.00 58.66 85 GLU A CA 1
ATOM 580 C C . GLU A 1 85 ? -17.075 6.277 2.645 1.00 58.66 85 GLU A C 1
ATOM 582 O O . GLU A 1 85 ? -16.819 7.478 2.685 1.00 58.66 85 GLU A O 1
ATOM 587 N N . ALA A 1 86 ? -18.235 5.801 2.187 1.00 56.22 86 ALA A N 1
ATOM 588 C CA . ALA A 1 86 ? -19.406 6.632 2.016 1.00 56.22 86 ALA A CA 1
ATOM 589 C C . ALA A 1 86 ? -19.574 7.396 3.326 1.00 56.22 86 ALA A C 1
ATOM 591 O O . ALA A 1 86 ? -19.845 6.774 4.359 1.00 56.22 86 ALA A O 1
ATOM 592 N N . ASP A 1 87 ? -19.330 8.707 3.274 1.00 52.28 87 ASP A N 1
ATOM 593 C CA . ASP A 1 87 ? -19.450 9.605 4.409 1.00 52.28 87 ASP A CA 1
ATOM 594 C C . ASP A 1 87 ? -20.807 9.337 5.056 1.00 52.28 87 ASP A C 1
ATOM 596 O O . ASP A 1 87 ? -21.859 9.737 4.549 1.00 52.28 87 ASP A O 1
ATOM 600 N N . ARG A 1 88 ? -20.804 8.620 6.184 1.00 54.12 88 ARG A N 1
ATOM 601 C CA . ARG A 1 88 ? -21.957 8.549 7.073 1.00 54.12 88 ARG A CA 1
ATOM 602 C C . ARG A 1 88 ? -22.032 9.874 7.826 1.00 54.12 88 ARG A C 1
ATOM 604 O O . ARG A 1 88 ? -22.101 9.895 9.051 1.00 54.12 88 ARG A O 1
ATOM 611 N N . SER A 1 89 ? -22.151 10.970 7.078 1.00 47.22 89 SER A N 1
ATOM 612 C CA . SER A 1 89 ? -22.953 12.113 7.477 1.00 47.22 89 SER A CA 1
ATOM 613 C C . SER A 1 89 ? -24.395 11.627 7.546 1.00 47.22 89 SER A C 1
ATOM 615 O O . SER A 1 89 ? -25.224 11.841 6.660 1.00 47.22 89 SER A O 1
ATOM 617 N N . ILE A 1 90 ? -24.699 10.912 8.628 1.00 50.00 90 ILE A N 1
ATOM 618 C CA . ILE A 1 90 ? -26.057 10.797 9.128 1.00 50.00 90 ILE A CA 1
ATOM 619 C C . ILE A 1 90 ? -26.472 12.234 9.429 1.00 50.00 90 ILE A C 1
ATOM 621 O O . ILE A 1 90 ? -26.074 12.820 10.433 1.00 50.00 90 ILE A O 1
ATOM 625 N N . TYR A 1 91 ? -27.205 12.822 8.486 1.00 37.00 91 TYR A N 1
ATOM 626 C CA . TYR A 1 91 ? -27.939 14.062 8.659 1.00 37.00 91 TYR A CA 1
ATOM 627 C C . TYR A 1 91 ? -28.644 14.029 10.019 1.00 37.00 91 TYR A C 1
ATOM 629 O O . TYR A 1 91 ? -29.621 13.302 10.189 1.00 37.00 91 TYR A O 1
ATOM 637 N N . TYR A 1 92 ? -28.212 14.860 10.962 1.00 34.81 92 TYR A N 1
ATOM 638 C CA . TYR A 1 92 ? -29.136 15.376 11.963 1.00 34.81 92 TYR A CA 1
ATOM 639 C C . TYR A 1 92 ? -29.817 16.595 11.334 1.00 34.81 92 TYR A C 1
ATOM 641 O O . TYR A 1 92 ? -29.301 17.711 11.374 1.00 34.81 92 TYR A O 1
ATOM 649 N N . ARG A 1 93 ? -30.960 16.373 10.670 1.00 36.94 93 ARG A N 1
ATOM 650 C CA . ARG A 1 93 ? -31.942 17.448 10.486 1.00 36.94 93 ARG A CA 1
ATOM 651 C C . ARG A 1 93 ? -32.695 17.605 11.807 1.00 36.94 93 ARG A C 1
ATOM 653 O O . ARG A 1 93 ? -33.378 16.664 12.185 1.00 36.94 93 ARG A O 1
ATOM 660 N N . GLN A 1 94 ? -32.517 18.790 12.398 1.00 39.94 94 GLN A N 1
ATOM 661 C CA . GLN A 1 94 ? -33.286 19.488 13.444 1.00 39.94 94 GLN A CA 1
ATOM 662 C C . GLN A 1 94 ? -33.849 18.668 14.611 1.00 39.94 94 GLN A C 1
ATOM 664 O O . GLN A 1 94 ? -34.802 17.891 14.405 1.00 39.94 94 GLN A O 1
#

Sequence (94 aa):
MKTLSPKSSAAADLRATGTVAATIVHGTAATIVHGTEATIVHGMEATIVHGTAATIVHGMEATIVHGTAATIVHGTAAAMVVLEEADRSIYYRQ

Foldseek 3Di:
DDDPDPPCPDAPADPDDAEQEEEAAEHQEYEHEDYAEYEYADYAEYEYQDYAEYEYADYAEYEYHDYVYYYYNDYNYYDYHHPPPPPPPVDPDD